Protein AF-A0A7V5U3L6-F1 (afdb_monomer_lite)

Organism: NCBI:txid501497

Sequence (135 aa):
MMIPTLRIYAFTPFYNLMNTQYVFGQVILKPHKKVLVRSDLHYLQLTEEEDYWYLGSGITRPDQFGYVKKPSGNDDDLATMWDLSIFIKDLASYNGVKLGLNLYYSHVWGNDVIEYNFTKDDDMDFFYVEAVITF

Secondary structure (DSSP, 8-state):
-----TTTT-SS-S--SSS-EEEEEEEEEEEETTEEEEEEEEEEE-S-TTSPEEEE--TT-TTS-SEEEE---S--EEEEEEEEEEEEEEEEEETTEEEEEEEEEEEEEE-HHHHHH-TT---EEEEEEEEEEE-

Structure (mmCIF, N/CA/C/O backbone):
data_AF-A0A7V5U3L6-F1
#
_entry.id   AF-A0A7V5U3L6-F1
#
loop_
_atom_site.group_PDB
_atom_site.id
_atom_site.type_symbol
_atom_site.label_atom_id
_atom_site.label_alt_id
_atom_site.label_comp_id
_atom_site.label_asym_id
_atom_site.label_entity_id
_atom_site.label_seq_id
_atom_site.pdbx_PDB_ins_code
_atom_site.Cartn_x
_atom_site.Cartn_y
_atom_site.Cartn_z
_atom_site.occupancy
_atom_site.B_iso_or_equiv
_atom_site.auth_seq_id
_atom_site.auth_comp_id
_atom_site.auth_asym_id
_atom_site.auth_atom_id
_atom_site.pdbx_PDB_model_num
ATOM 1 N N . MET A 1 1 ? 13.791 -13.568 15.046 1.00 38.06 1 MET A N 1
ATOM 2 C CA . MET A 1 1 ? 12.968 -12.446 15.539 1.00 38.06 1 MET A CA 1
ATOM 3 C C . MET A 1 1 ? 12.594 -11.616 14.321 1.00 38.06 1 MET A C 1
ATOM 5 O O . MET A 1 1 ? 13.479 -11.008 13.734 1.00 38.06 1 MET A O 1
ATOM 9 N N . MET A 1 2 ? 11.353 -11.723 13.838 1.00 33.56 2 MET A N 1
ATOM 10 C CA . MET A 1 2 ? 10.897 -10.927 12.695 1.00 33.56 2 MET A CA 1
ATOM 11 C C . MET A 1 2 ? 10.550 -9.548 13.240 1.00 33.56 2 MET A C 1
ATOM 13 O O . MET A 1 2 ? 9.632 -9.416 14.041 1.00 33.56 2 MET A O 1
ATOM 17 N N . ILE A 1 3 ? 11.341 -8.546 12.881 1.00 42.00 3 ILE A N 1
ATOM 18 C CA . ILE A 1 3 ? 11.022 -7.167 13.229 1.00 42.00 3 ILE A CA 1
ATOM 19 C C . ILE A 1 3 ? 9.882 -6.759 12.294 1.00 42.00 3 ILE A C 1
ATOM 21 O O . ILE A 1 3 ? 10.091 -6.840 11.079 1.00 42.00 3 ILE A O 1
ATOM 25 N N . PRO A 1 4 ? 8.697 -6.377 12.808 1.00 41.12 4 PRO A N 1
ATOM 26 C CA . PRO A 1 4 ? 7.563 -5.989 11.980 1.00 41.12 4 PRO A CA 1
ATOM 27 C C . PRO A 1 4 ? 7.946 -4.740 11.188 1.00 41.12 4 PRO A C 1
ATOM 29 O O . PRO A 1 4 ? 7.873 -3.609 11.661 1.00 41.12 4 PRO A O 1
ATOM 32 N N . THR A 1 5 ? 8.450 -4.963 9.979 1.00 39.94 5 THR A N 1
ATOM 33 C CA . THR A 1 5 ? 8.736 -3.903 9.029 1.00 39.94 5 THR A CA 1
ATOM 34 C C . THR A 1 5 ? 7.497 -3.734 8.183 1.00 39.94 5 THR A C 1
ATOM 36 O O . THR A 1 5 ? 7.062 -4.640 7.477 1.00 39.94 5 THR A O 1
ATOM 39 N N . LEU A 1 6 ? 6.968 -2.529 8.276 1.00 49.19 6 LEU A N 1
ATOM 40 C CA . LEU A 1 6 ? 5.779 -1.996 7.638 1.00 49.19 6 LEU A CA 1
ATOM 41 C C . LEU A 1 6 ? 5.564 -2.390 6.160 1.00 49.19 6 LEU A C 1
ATOM 43 O O . LEU A 1 6 ? 4.430 -2.537 5.727 1.00 49.19 6 LEU A O 1
ATOM 47 N N . ARG A 1 7 ? 6.640 -2.614 5.395 1.00 51.81 7 ARG A N 1
ATOM 48 C CA . ARG A 1 7 ? 6.592 -2.848 3.940 1.00 51.81 7 ARG A CA 1
ATOM 49 C C . ARG A 1 7 ? 6.381 -4.313 3.514 1.00 51.81 7 ARG A C 1
ATOM 51 O O . ARG A 1 7 ? 6.228 -4.572 2.327 1.00 51.81 7 ARG A O 1
ATOM 58 N N . ILE A 1 8 ? 6.419 -5.289 4.427 1.00 54.38 8 ILE A N 1
ATOM 59 C CA . ILE A 1 8 ? 6.341 -6.714 4.029 1.00 54.38 8 ILE A CA 1
ATOM 60 C C . ILE A 1 8 ? 4.922 -7.095 3.576 1.00 54.38 8 ILE A C 1
ATOM 62 O O . ILE A 1 8 ? 4.774 -7.917 2.675 1.00 54.38 8 ILE A O 1
ATOM 66 N N . TYR A 1 9 ? 3.899 -6.483 4.179 1.00 54.78 9 TYR A N 1
ATOM 67 C CA . TYR A 1 9 ? 2.497 -6.857 3.970 1.00 54.78 9 TYR A CA 1
ATOM 68 C C . TYR A 1 9 ? 1.737 -5.880 3.071 1.00 54.78 9 TYR A C 1
ATOM 70 O O . TYR A 1 9 ? 0.904 -6.310 2.280 1.00 54.78 9 TYR A O 1
ATOM 78 N N . ALA A 1 10 ? 2.074 -4.591 3.130 1.00 57.84 10 ALA A N 1
ATOM 79 C CA . ALA A 1 10 ? 1.484 -3.566 2.284 1.00 57.84 10 ALA A CA 1
ATOM 80 C C . ALA A 1 10 ? 2.532 -2.519 1.898 1.00 57.84 10 ALA A C 1
ATOM 82 O O . ALA A 1 10 ? 3.425 -2.184 2.681 1.00 57.84 10 ALA A O 1
ATOM 83 N N . PHE A 1 11 ? 2.419 -1.978 0.685 1.00 73.31 11 PHE A N 1
ATOM 84 C CA . PHE A 1 11 ? 3.207 -0.807 0.298 1.00 73.31 11 PHE A CA 1
ATOM 85 C C . PHE A 1 11 ? 2.752 0.450 1.046 1.00 73.31 11 PHE A C 1
ATOM 87 O O . PHE A 1 11 ? 3.582 1.326 1.294 1.00 73.31 11 PHE A O 1
ATOM 94 N N . THR A 1 12 ? 1.482 0.481 1.459 1.00 80.06 12 THR A N 1
ATOM 95 C CA . THR A 1 12 ? 0.883 1.496 2.331 1.00 80.06 12 THR A CA 1
ATOM 96 C C . THR A 1 12 ? 0.781 0.951 3.753 1.00 80.06 12 THR A C 1
ATOM 98 O O . THR A 1 12 ? -0.066 0.105 4.035 1.00 80.06 12 THR A O 1
ATOM 101 N N . PRO A 1 13 ? 1.668 1.373 4.662 1.00 73.50 13 PRO A N 1
ATOM 102 C CA . PRO A 1 13 ? 1.870 0.647 5.901 1.00 73.50 13 PRO A CA 1
ATOM 103 C C . PRO A 1 13 ? 0.982 1.146 7.047 1.00 73.50 13 PRO A C 1
ATOM 105 O O . PRO A 1 13 ? 1.433 1.924 7.886 1.00 73.50 13 PRO A O 1
ATOM 108 N N . PHE A 1 14 ? -0.263 0.672 7.109 1.00 79.19 14 PHE A N 1
ATOM 109 C CA . PHE A 1 14 ? -1.203 1.017 8.190 1.00 79.19 14 PHE A CA 1
ATOM 110 C C . PHE A 1 14 ? -1.820 -0.198 8.900 1.00 79.19 14 PHE A C 1
ATOM 112 O O . PHE A 1 14 ? -2.648 -0.046 9.788 1.00 79.19 14 PHE A O 1
ATOM 119 N N . TYR A 1 15 ? -1.407 -1.416 8.562 1.00 79.75 15 TYR A N 1
ATOM 120 C CA . TYR A 1 15 ? -1.826 -2.620 9.276 1.00 79.75 15 TYR A CA 1
ATOM 121 C C . TYR A 1 15 ? -0.698 -3.654 9.310 1.00 79.75 15 TYR A C 1
ATOM 123 O O . TYR A 1 15 ? 0.303 -3.553 8.593 1.00 79.75 15 TYR A O 1
ATOM 131 N N . ASN A 1 16 ? -0.839 -4.640 10.186 1.00 80.94 16 ASN A N 1
ATOM 132 C CA . ASN A 1 16 ? 0.002 -5.831 10.241 1.00 80.94 16 ASN A CA 1
ATOM 133 C C . ASN A 1 16 ? -0.911 -7.062 10.405 1.00 80.94 16 ASN A C 1
ATOM 135 O O . ASN A 1 16 ? -2.094 -6.971 10.116 1.00 80.94 16 ASN A O 1
ATOM 139 N N . LEU A 1 17 ? -0.375 -8.220 10.797 1.00 82.38 17 LEU A N 1
ATOM 140 C CA . LEU A 1 17 ? -1.168 -9.446 10.997 1.00 82.38 17 LEU A CA 1
ATOM 141 C C . LEU A 1 17 ? -1.418 -9.765 12.482 1.00 82.38 17 LEU A C 1
ATOM 143 O O . LEU A 1 17 ? -1.642 -10.919 12.839 1.00 82.38 17 LEU A O 1
ATOM 147 N N . MET A 1 18 ? -1.317 -8.771 13.366 1.00 86.31 18 MET A N 1
ATOM 148 C CA . MET A 1 18 ? -1.667 -8.898 14.781 1.00 86.31 18 MET A CA 1
ATOM 149 C C . MET A 1 18 ? -3.078 -8.358 14.981 1.00 86.31 18 MET A C 1
ATOM 151 O O . MET A 1 18 ? -3.302 -7.167 14.795 1.00 86.31 18 MET A O 1
ATOM 155 N N . ASN A 1 19 ? -4.004 -9.239 15.363 1.00 89.19 19 ASN A N 1
ATOM 156 C CA . ASN A 1 19 ? -5.426 -8.918 15.478 1.00 89.19 19 ASN A CA 1
ATOM 157 C C . ASN A 1 19 ? -5.991 -8.256 14.206 1.00 89.19 19 ASN A C 1
ATOM 159 O O . ASN A 1 19 ? -6.706 -7.265 14.257 1.00 89.19 19 ASN A O 1
ATOM 163 N N . THR A 1 20 ? -5.597 -8.738 13.030 1.00 88.69 20 THR A N 1
ATOM 164 C CA . THR A 1 20 ? -6.091 -8.212 11.755 1.00 88.69 20 THR A CA 1
ATOM 165 C C . THR A 1 20 ? -6.305 -9.371 10.805 1.00 88.69 20 THR A C 1
ATOM 167 O O . THR A 1 20 ? -5.403 -10.180 10.572 1.00 88.69 20 THR A O 1
ATOM 170 N N . GLN A 1 21 ? -7.496 -9.422 10.231 1.00 91.38 21 GLN A N 1
ATOM 171 C CA . GLN A 1 21 ? -7.845 -10.275 9.113 1.00 91.38 21 GLN A CA 1
ATOM 172 C C . GLN A 1 21 ? -8.053 -9.416 7.870 1.00 91.38 21 GLN A C 1
ATOM 174 O O . GLN A 1 21 ? -8.423 -8.244 7.947 1.00 91.38 21 GLN A O 1
ATOM 179 N N . TYR A 1 22 ? -7.784 -9.993 6.704 1.00 88.62 22 TYR A N 1
ATOM 180 C CA . TYR A 1 22 ? -7.996 -9.282 5.457 1.00 88.62 22 TYR A CA 1
ATOM 181 C C . TYR A 1 22 ? -8.404 -10.225 4.335 1.00 88.62 22 TYR A C 1
ATOM 183 O O . TYR A 1 22 ? -7.951 -11.369 4.243 1.00 88.62 22 TYR A O 1
ATOM 191 N N . VAL A 1 23 ? -9.237 -9.697 3.449 1.00 92.75 23 VAL A N 1
ATOM 192 C CA . VAL A 1 23 ? -9.581 -10.286 2.157 1.00 92.75 23 VAL A CA 1
ATOM 193 C C . VAL A 1 23 ? -9.159 -9.303 1.084 1.00 92.75 23 VAL A C 1
ATOM 195 O O . VAL A 1 23 ? -9.300 -8.094 1.245 1.00 92.75 23 VAL A O 1
ATOM 198 N N . PHE A 1 24 ? -8.632 -9.810 -0.026 1.00 94.06 24 PHE A N 1
ATOM 199 C CA . PHE A 1 24 ? -8.282 -8.957 -1.150 1.00 94.06 24 PHE A CA 1
ATOM 200 C C . PHE A 1 24 ? -8.5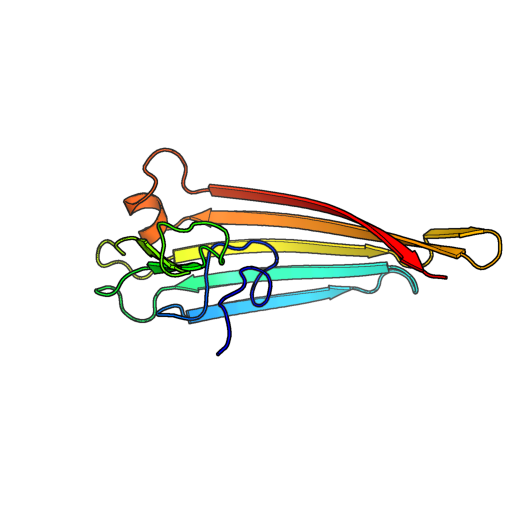91 -9.615 -2.490 1.00 94.06 24 PHE A C 1
ATOM 202 O O . PHE A 1 24 ? -8.514 -10.837 -2.645 1.00 94.06 24 PHE A O 1
ATOM 209 N N . GLY A 1 25 ? -8.936 -8.776 -3.460 1.00 95.38 25 GLY A N 1
ATOM 210 C CA . GLY A 1 25 ? -9.027 -9.122 -4.870 1.00 95.38 25 GLY A CA 1
ATOM 211 C C . GLY A 1 25 ? -7.899 -8.442 -5.633 1.00 95.38 25 GLY A C 1
ATOM 212 O O . GLY A 1 25 ? -7.591 -7.283 -5.374 1.00 95.38 25 GLY A O 1
ATOM 213 N N . GLN A 1 26 ? -7.288 -9.154 -6.578 1.00 95.75 26 GLN A N 1
ATOM 214 C CA . GLN A 1 26 ? -6.147 -8.652 -7.341 1.00 95.75 26 GLN A CA 1
ATOM 215 C C . GLN A 1 26 ? -6.357 -8.830 -8.838 1.00 95.75 26 GLN A C 1
ATOM 217 O O . GLN A 1 26 ? -6.744 -9.901 -9.315 1.00 95.75 26 GLN A O 1
ATOM 222 N N . VAL A 1 27 ? -5.995 -7.790 -9.585 1.00 97.31 27 VAL A N 1
ATOM 223 C CA . VAL A 1 27 ? -5.916 -7.812 -11.042 1.00 97.31 27 VAL A CA 1
ATOM 224 C C . VAL A 1 27 ? -4.495 -7.469 -11.472 1.00 97.31 27 VAL A C 1
ATOM 226 O O . VAL A 1 27 ? -3.971 -6.400 -11.166 1.00 97.31 27 VAL A O 1
ATOM 229 N N . ILE A 1 28 ? -3.873 -8.369 -12.239 1.00 97.44 28 ILE A N 1
ATOM 230 C CA . ILE A 1 28 ? -2.565 -8.137 -12.859 1.00 97.44 28 ILE A CA 1
ATOM 231 C C . ILE A 1 28 ? -2.720 -8.134 -14.375 1.00 97.44 28 ILE A C 1
ATOM 233 O O . ILE A 1 28 ? -3.088 -9.137 -14.986 1.00 97.44 28 ILE A O 1
ATOM 237 N N . LEU A 1 29 ? -2.355 -7.015 -14.990 1.00 97.56 29 LEU A N 1
ATOM 238 C CA . LEU A 1 29 ? -2.344 -6.822 -16.431 1.00 97.56 29 LEU A CA 1
ATOM 239 C C . LEU A 1 29 ? -0.910 -6.680 -16.940 1.00 97.56 29 LEU A C 1
ATOM 241 O O . LEU A 1 29 ? -0.048 -6.051 -16.325 1.00 97.56 29 LEU A O 1
ATOM 245 N N . LYS A 1 30 ? -0.666 -7.239 -18.123 1.00 97.12 30 LYS A N 1
ATOM 246 C CA . LYS A 1 30 ? 0.593 -7.085 -18.862 1.00 97.12 30 LYS A CA 1
ATOM 247 C C . LYS A 1 30 ? 0.298 -6.496 -20.240 1.00 97.12 30 LYS A C 1
ATOM 249 O O . LYS A 1 30 ? 0.351 -7.226 -21.228 1.00 97.12 30 LYS A O 1
ATOM 254 N N . PRO A 1 31 ? -0.042 -5.195 -20.324 1.00 95.06 31 PRO A N 1
ATOM 255 C CA . PRO A 1 31 ? -0.409 -4.566 -21.594 1.00 95.06 31 PRO A CA 1
ATOM 256 C C . PRO A 1 31 ? 0.759 -4.529 -22.592 1.00 95.06 31 PRO A C 1
ATOM 258 O O . PRO A 1 31 ? 0.547 -4.464 -23.798 1.00 95.06 31 PRO A O 1
ATOM 261 N N . HIS A 1 32 ? 2.002 -4.591 -22.106 1.00 95.50 32 HIS A N 1
ATOM 262 C CA . HIS A 1 32 ? 3.204 -4.632 -22.933 1.00 95.50 32 HIS A CA 1
ATOM 263 C C . HIS A 1 32 ? 4.276 -5.518 -22.281 1.00 95.50 32 HIS A C 1
ATOM 265 O O . HIS A 1 32 ? 4.308 -5.666 -21.063 1.00 95.50 32 HIS A O 1
ATOM 271 N N . LYS A 1 33 ? 5.230 -6.054 -23.058 1.00 94.69 33 LYS A N 1
ATOM 272 C CA . LYS A 1 33 ? 6.306 -6.942 -22.548 1.00 94.69 33 LYS A CA 1
ATOM 273 C C . LYS A 1 33 ? 7.167 -6.320 -21.437 1.00 94.69 33 LYS A C 1
ATOM 275 O O . LYS A 1 33 ? 7.826 -7.038 -20.692 1.00 94.69 33 LYS A O 1
ATOM 280 N N . LYS A 1 34 ? 7.180 -4.989 -21.362 1.00 95.56 34 LYS A N 1
ATOM 281 C CA . LYS A 1 34 ? 7.954 -4.190 -20.403 1.00 95.56 34 LYS A CA 1
ATOM 282 C C . LYS A 1 34 ? 7.111 -3.562 -19.292 1.00 95.56 34 LYS A C 1
ATOM 284 O O . LYS A 1 34 ? 7.686 -2.943 -18.407 1.00 95.56 34 LYS A O 1
ATOM 289 N N . VAL A 1 35 ? 5.785 -3.682 -19.351 1.00 96.81 35 VAL A N 1
ATOM 290 C CA . VAL A 1 35 ? 4.869 -2.997 -18.432 1.00 96.81 35 VAL A CA 1
ATOM 291 C C . VAL A 1 35 ? 4.026 -4.032 -17.704 1.00 96.81 35 VAL A C 1
ATOM 293 O O . VAL A 1 35 ? 3.359 -4.851 -18.337 1.00 96.81 35 VAL A O 1
ATOM 296 N N . LEU A 1 36 ? 4.050 -3.977 -16.377 1.00 97.56 36 LEU A N 1
ATOM 297 C CA . LEU A 1 36 ? 3.152 -4.725 -15.508 1.00 97.56 36 LEU A CA 1
ATOM 298 C C . LEU A 1 36 ? 2.322 -3.723 -14.718 1.00 97.56 36 LEU A C 1
ATOM 300 O O . LEU A 1 36 ? 2.876 -2.837 -14.078 1.00 97.56 36 LEU A O 1
ATOM 304 N N . VAL A 1 37 ? 1.007 -3.875 -14.776 1.00 97.56 37 VAL A N 1
ATOM 305 C CA . VAL A 1 37 ? 0.065 -3.104 -13.968 1.00 97.56 37 VAL A CA 1
ATOM 306 C C . VAL A 1 37 ? -0.578 -4.074 -12.993 1.00 97.56 37 VAL A C 1
ATOM 308 O O . VAL A 1 37 ? -1.061 -5.126 -13.407 1.00 97.56 37 VAL A O 1
ATOM 311 N N . ARG A 1 38 ? -0.552 -3.747 -11.710 1.00 96.50 38 ARG A N 1
ATOM 312 C CA . ARG A 1 38 ? -1.231 -4.484 -10.647 1.00 96.50 38 ARG A CA 1
ATOM 313 C C . ARG A 1 38 ? -2.176 -3.519 -9.959 1.00 96.50 38 ARG A C 1
ATOM 315 O O . ARG A 1 38 ? -1.772 -2.397 -9.678 1.00 96.50 38 ARG A O 1
ATOM 322 N N . SER A 1 39 ? -3.396 -3.954 -9.708 1.00 95.94 39 SER A N 1
ATOM 323 C CA . SER A 1 39 ? -4.327 -3.218 -8.873 1.00 95.94 39 SER A CA 1
ATOM 324 C C . SER A 1 39 ? -5.027 -4.180 -7.941 1.00 95.94 39 SER A C 1
ATOM 326 O O . SER A 1 39 ? -5.503 -5.231 -8.386 1.00 95.94 39 SER A O 1
ATOM 328 N N . ASP A 1 40 ? -5.075 -3.798 -6.675 1.00 94.94 40 ASP A N 1
ATOM 329 C CA . ASP A 1 40 ? -5.625 -4.613 -5.613 1.00 94.94 40 ASP A CA 1
ATOM 330 C C . ASP A 1 40 ? -6.694 -3.822 -4.858 1.00 94.94 40 ASP A C 1
ATOM 332 O O . ASP A 1 40 ? -6.623 -2.600 -4.724 1.00 94.94 40 ASP A O 1
ATOM 336 N N . LEU A 1 41 ? -7.708 -4.539 -4.385 1.00 95.31 41 LEU A N 1
ATOM 337 C CA . LEU A 1 41 ? -8.723 -4.028 -3.477 1.00 95.31 41 LEU A CA 1
ATOM 338 C C . LEU A 1 41 ? -8.709 -4.901 -2.230 1.00 95.31 41 LEU A C 1
ATOM 340 O O . LEU A 1 41 ? -8.843 -6.121 -2.332 1.00 95.31 41 LEU A O 1
ATOM 344 N N . HIS A 1 42 ? -8.540 -4.274 -1.079 1.00 94.81 42 HIS A N 1
ATOM 345 C CA . HIS A 1 42 ? -8.390 -4.898 0.222 1.00 94.81 42 HIS A CA 1
ATOM 346 C C . HIS A 1 42 ? -9.540 -4.478 1.128 1.00 94.81 42 HIS A C 1
ATOM 348 O O . HIS A 1 42 ? -9.879 -3.300 1.195 1.00 94.81 42 HIS A O 1
ATOM 354 N N . TYR A 1 43 ? -10.070 -5.443 1.864 1.00 95.19 43 TYR A N 1
ATOM 355 C CA . TYR A 1 43 ? -11.005 -5.249 2.961 1.00 95.19 43 TYR A CA 1
ATOM 356 C C . TYR A 1 43 ? -10.335 -5.762 4.228 1.00 95.19 43 TYR A C 1
ATOM 358 O O . TYR A 1 43 ? -9.857 -6.903 4.252 1.00 95.19 43 TYR A O 1
ATOM 366 N N . LEU A 1 44 ? -10.243 -4.907 5.240 1.00 94.00 44 LEU A N 1
ATOM 367 C CA . LEU A 1 44 ? -9.500 -5.152 6.467 1.00 94.00 44 LEU A CA 1
ATOM 368 C C . LEU A 1 44 ? -10.440 -5.063 7.656 1.00 94.00 44 LEU A C 1
ATOM 370 O O . LEU A 1 44 ? -11.192 -4.102 7.778 1.00 94.00 44 LEU A O 1
ATOM 374 N N . GLN A 1 45 ? -10.333 -6.041 8.546 1.00 94.75 45 GLN A N 1
ATOM 375 C CA . GLN A 1 45 ? -11.068 -6.070 9.802 1.00 94.75 45 GLN A CA 1
ATOM 376 C C . GLN A 1 45 ? -10.143 -6.523 10.931 1.00 94.75 45 GLN A C 1
ATOM 378 O O . GLN A 1 45 ? -9.135 -7.200 10.691 1.00 94.75 45 GLN A O 1
ATOM 383 N N . LEU A 1 46 ? -10.476 -6.185 12.168 1.00 94.56 46 LEU A N 1
ATOM 384 C CA . LEU A 1 46 ? -9.883 -6.815 13.337 1.00 94.56 46 LEU A CA 1
ATOM 385 C C . LEU A 1 46 ? -10.417 -8.246 13.474 1.00 94.56 46 LEU A C 1
ATOM 387 O O . LEU A 1 46 ? -11.458 -8.600 12.926 1.00 94.56 46 LEU A O 1
ATOM 391 N N . THR A 1 47 ? -9.645 -9.116 14.123 1.00 94.31 47 THR A N 1
ATOM 392 C CA . THR A 1 47 ? -10.106 -10.488 14.400 1.00 94.31 47 THR A CA 1
ATOM 393 C C . THR A 1 47 ? -10.940 -10.543 15.679 1.00 94.31 47 THR A C 1
ATOM 395 O O . THR A 1 47 ? -11.848 -11.360 15.763 1.00 94.31 47 THR A O 1
ATOM 398 N N . GLU A 1 48 ? -10.618 -9.683 16.642 1.00 92.75 48 GLU A N 1
ATOM 399 C CA . GLU A 1 48 ? -11.315 -9.485 17.908 1.00 92.75 48 GLU A CA 1
ATOM 400 C C . GLU A 1 48 ? -11.573 -7.986 18.103 1.00 92.75 48 GLU A C 1
ATOM 402 O O . GLU A 1 48 ? -10.629 -7.184 18.039 1.00 92.75 48 GLU A O 1
ATOM 407 N N . GLU A 1 49 ? -12.832 -7.616 18.342 1.00 92.69 49 GLU A N 1
ATOM 408 C CA . GLU A 1 49 ? -13.268 -6.220 18.478 1.00 92.69 49 GLU A CA 1
ATOM 409 C C . GLU A 1 49 ? -12.871 -5.617 19.832 1.00 92.69 49 GLU A C 1
ATOM 411 O O . GLU A 1 49 ? -12.649 -4.412 19.925 1.00 92.69 49 GLU A O 1
ATOM 416 N N . GLU A 1 50 ? -12.703 -6.421 20.888 1.00 91.75 50 GLU A N 1
ATOM 417 C CA . GLU A 1 50 ? -12.285 -5.924 22.207 1.00 91.75 50 GLU A CA 1
ATOM 418 C C . GLU A 1 50 ? -10.758 -5.786 22.361 1.00 91.75 50 GLU A C 1
ATOM 420 O O . GLU A 1 50 ? -10.282 -5.247 23.369 1.00 91.75 50 GLU A O 1
ATOM 425 N N . ASP A 1 51 ? -9.977 -6.252 21.380 1.00 91.56 51 ASP A N 1
ATOM 426 C CA . ASP A 1 51 ? -8.519 -6.091 21.348 1.00 91.56 51 ASP A CA 1
ATOM 427 C C . ASP A 1 51 ? -8.085 -4.890 20.481 1.00 91.56 51 ASP A C 1
ATOM 429 O O . ASP A 1 51 ? -8.858 -4.274 19.755 1.00 91.56 51 ASP A O 1
ATOM 433 N N . TYR A 1 52 ? -6.822 -4.483 20.594 1.00 90.50 52 TYR A N 1
ATOM 434 C CA . TYR A 1 52 ? -6.306 -3.286 19.939 1.00 90.50 52 TYR A CA 1
ATOM 435 C C . TYR A 1 52 ? -6.053 -3.485 18.439 1.00 90.50 52 TYR A C 1
ATOM 437 O O . TYR A 1 52 ? -5.672 -4.561 17.975 1.00 90.50 52 TYR A O 1
ATOM 445 N N . TRP A 1 53 ? -6.116 -2.381 17.696 1.00 90.56 53 TRP A N 1
ATOM 446 C CA . TR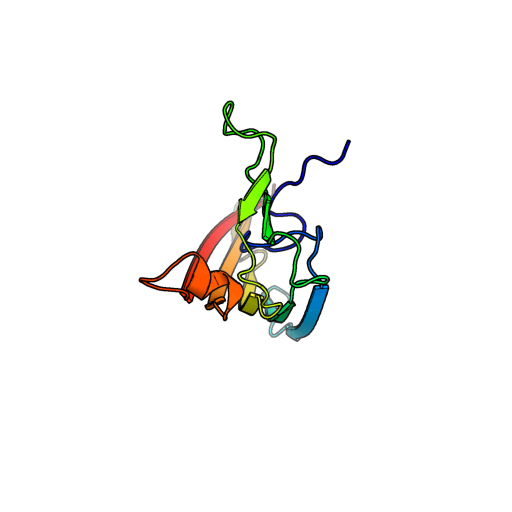P A 1 53 ? -5.465 -2.257 16.397 1.00 90.56 53 TRP A CA 1
ATOM 447 C C . TRP A 1 53 ? -3.963 -2.023 16.595 1.00 90.56 53 TRP A C 1
ATOM 449 O O . TRP A 1 53 ? -3.533 -1.052 17.235 1.00 90.56 53 TRP A O 1
ATOM 459 N N . TYR A 1 54 ? -3.146 -2.922 16.046 1.00 88.25 54 TYR A N 1
ATOM 460 C CA . TYR A 1 54 ? -1.692 -2.867 16.160 1.00 88.25 54 TYR A CA 1
ATOM 461 C C . TYR A 1 54 ? -1.046 -2.306 14.892 1.00 88.25 54 TYR A C 1
ATOM 463 O O . TYR A 1 54 ? -1.147 -2.861 13.802 1.00 88.25 54 TYR A O 1
ATOM 471 N N . LEU A 1 55 ? -0.269 -1.242 15.060 1.00 81.12 55 LEU A N 1
ATOM 472 C CA . LEU A 1 55 ? 0.497 -0.576 14.012 1.00 81.12 55 LEU A CA 1
ATOM 473 C C . LEU A 1 55 ? 1.986 -0.851 14.199 1.00 81.12 55 LEU A C 1
ATOM 475 O O . LEU A 1 55 ? 2.511 -0.680 15.295 1.00 81.12 55 LEU A O 1
ATOM 479 N N . GLY A 1 56 ? 2.707 -1.239 13.146 1.00 71.50 56 GLY A N 1
ATOM 480 C CA . GLY A 1 56 ? 4.167 -1.348 13.233 1.00 71.50 56 GLY A CA 1
ATOM 481 C C . GLY A 1 56 ? 4.809 0.040 13.317 1.00 71.50 56 GLY A C 1
ATOM 482 O O . GLY A 1 56 ? 4.609 0.861 12.432 1.00 71.50 56 GLY A O 1
ATOM 483 N N . SER A 1 57 ? 5.602 0.324 14.352 1.00 63.72 57 SER A N 1
ATOM 484 C CA . SER A 1 57 ? 6.297 1.619 14.487 1.00 63.72 57 SER A CA 1
ATOM 485 C C . SER A 1 57 ? 7.703 1.608 13.881 1.00 63.72 57 SER A C 1
ATOM 487 O O . SER A 1 57 ? 8.340 2.654 13.763 1.00 63.72 57 SER A O 1
ATOM 489 N N . GLY A 1 58 ? 8.216 0.424 13.525 1.00 60.25 58 GLY A N 1
ATOM 490 C CA . GLY A 1 58 ? 9.620 0.234 13.170 1.00 60.25 58 GLY A CA 1
ATOM 491 C C . GLY A 1 58 ? 10.572 0.483 14.351 1.00 60.25 58 GLY A C 1
ATOM 492 O O . GLY A 1 58 ? 10.155 0.779 15.468 1.00 60.25 58 GLY A O 1
ATOM 493 N N . ILE A 1 59 ? 11.880 0.353 14.101 1.00 53.66 59 ILE A N 1
ATOM 494 C CA . ILE A 1 59 ? 12.952 0.526 15.111 1.00 53.66 59 ILE A CA 1
ATOM 495 C C . ILE A 1 59 ? 13.292 2.015 15.342 1.00 53.66 59 ILE A C 1
ATOM 497 O O . ILE A 1 59 ? 14.075 2.363 16.218 1.00 53.66 59 ILE A O 1
ATOM 501 N N . THR A 1 60 ? 12.736 2.930 14.548 1.00 56.28 60 THR A N 1
ATOM 502 C CA . THR A 1 60 ? 13.195 4.327 14.478 1.00 56.28 60 THR A CA 1
ATOM 503 C C . THR A 1 60 ? 12.713 5.209 15.631 1.00 56.28 60 THR A C 1
ATOM 505 O O . THR A 1 60 ? 13.134 6.362 15.719 1.00 56.28 60 THR A O 1
ATOM 508 N N . ARG A 1 61 ? 11.874 4.682 16.532 1.00 53.84 61 ARG A N 1
ATOM 509 C CA . ARG A 1 61 ? 11.387 5.380 17.727 1.00 53.84 61 ARG A CA 1
ATOM 510 C C . ARG A 1 61 ? 11.875 4.689 19.007 1.00 53.84 61 ARG A C 1
ATOM 512 O O . ARG A 1 61 ? 11.357 3.628 19.340 1.00 53.84 61 ARG A O 1
ATOM 519 N N . PRO A 1 62 ? 12.866 5.254 19.729 1.00 58.28 62 PRO A N 1
ATOM 520 C CA . PRO A 1 62 ? 13.438 4.634 20.930 1.00 58.28 62 PRO A CA 1
ATOM 521 C C . PRO A 1 62 ? 12.467 4.590 22.122 1.00 58.28 62 PRO A C 1
ATOM 523 O O . PRO A 1 62 ? 12.715 3.879 23.091 1.00 58.28 62 PRO A O 1
ATOM 526 N N . ASP A 1 63 ? 11.371 5.345 22.056 1.00 63.53 63 ASP A N 1
ATOM 527 C CA . ASP A 1 63 ? 10.292 5.418 23.040 1.00 63.53 63 ASP A CA 1
ATOM 528 C C . ASP A 1 63 ? 9.166 4.394 22.799 1.00 63.53 63 ASP A C 1
ATOM 530 O O . ASP A 1 63 ? 8.280 4.252 23.642 1.00 63.53 63 ASP A O 1
ATOM 534 N N . GLN A 1 64 ? 9.183 3.668 21.673 1.00 59.22 64 GLN A N 1
ATOM 535 C CA . GLN A 1 64 ? 8.126 2.728 21.288 1.00 59.22 64 GLN A CA 1
ATOM 536 C C . GLN A 1 64 ? 8.706 1.342 20.991 1.00 59.22 64 GLN A C 1
ATOM 538 O O . GLN A 1 64 ? 9.689 1.195 20.268 1.00 59.22 64 GLN A O 1
ATOM 543 N N . PHE A 1 65 ? 8.086 0.295 21.542 1.00 62.09 65 PHE A N 1
ATOM 544 C CA . PHE A 1 65 ? 8.561 -1.090 21.436 1.00 62.09 65 PHE A CA 1
ATOM 545 C C . PHE A 1 65 ? 8.206 -1.719 20.075 1.00 62.09 65 PHE A C 1
ATOM 547 O O . PHE A 1 65 ? 7.559 -2.756 20.005 1.00 62.09 65 PHE A O 1
ATOM 554 N N . GLY A 1 66 ? 8.568 -1.073 18.965 1.00 65.81 66 GLY A N 1
ATOM 555 C CA . GLY A 1 66 ? 8.369 -1.593 17.605 1.00 65.81 66 GLY A CA 1
ATOM 556 C C . GLY A 1 66 ? 6.915 -1.660 17.106 1.00 65.81 66 GLY A C 1
ATOM 557 O O . GLY A 1 66 ? 6.709 -1.898 15.912 1.00 65.81 66 GLY A O 1
ATOM 558 N N . TYR A 1 67 ? 5.921 -1.418 17.968 1.00 72.38 67 TYR A N 1
ATOM 559 C CA . TYR A 1 67 ? 4.508 -1.288 17.619 1.00 72.38 67 TYR A CA 1
ATOM 560 C C . TYR A 1 67 ? 3.789 -0.214 18.453 1.00 72.38 67 TYR A C 1
ATOM 562 O O . TYR A 1 67 ? 4.130 0.050 19.608 1.00 72.38 67 TYR A O 1
ATOM 570 N N . VAL A 1 68 ? 2.765 0.390 17.855 1.00 81.31 68 VAL A N 1
ATOM 571 C CA . VAL A 1 68 ? 1.796 1.296 18.480 1.00 81.31 68 VAL A CA 1
ATOM 572 C C . VAL A 1 68 ? 0.462 0.567 18.565 1.00 81.31 68 VAL A C 1
ATOM 574 O O . VAL A 1 68 ? 0.068 -0.109 17.621 1.00 81.31 68 VAL A O 1
ATOM 577 N N . LYS A 1 69 ? -0.235 0.713 19.692 1.00 87.06 69 LYS A N 1
ATOM 578 C CA . LYS A 1 69 ? -1.601 0.214 19.862 1.00 87.06 69 LYS A CA 1
ATOM 579 C C . LYS A 1 69 ? -2.600 1.358 19.771 1.00 87.06 69 LYS A C 1
ATOM 581 O O . LYS A 1 69 ? -2.373 2.424 20.355 1.00 87.06 69 LYS A O 1
ATOM 586 N N . LYS A 1 70 ? -3.696 1.123 19.067 1.00 89.50 70 LYS A N 1
ATOM 587 C CA . LYS A 1 70 ? -4.834 2.028 18.955 1.00 89.50 70 LYS A CA 1
ATOM 588 C C . LYS A 1 70 ? -6.087 1.292 19.434 1.00 89.50 70 LYS A C 1
ATOM 590 O O . LYS A 1 70 ? -6.259 0.135 19.061 1.00 89.50 70 LYS A O 1
ATOM 595 N N . PRO A 1 71 ? -6.884 1.876 20.345 1.00 92.56 71 PRO A N 1
ATOM 596 C CA . PRO A 1 71 ? -8.138 1.260 20.783 1.00 92.56 71 PRO A CA 1
ATOM 597 C C . PRO A 1 71 ? -9.046 0.988 19.583 1.00 92.56 71 PRO A C 1
ATOM 599 O O . PRO A 1 71 ? -9.156 1.851 18.721 1.00 92.56 71 PRO A O 1
ATOM 602 N N . SER A 1 72 ? -9.670 -0.185 19.539 1.00 91.19 72 SER A N 1
ATOM 603 C CA . SER A 1 72 ? -10.645 -0.562 18.507 1.00 91.19 72 SER A CA 1
ATOM 604 C C . SER A 1 72 ? -11.953 0.220 18.609 1.00 91.19 72 SER A C 1
ATOM 606 O O . SER A 1 72 ? -12.564 0.514 17.597 1.00 91.19 72 SER A O 1
ATOM 608 N N . GLY A 1 73 ? -12.369 0.576 19.830 1.00 91.00 73 GLY A N 1
ATOM 609 C CA . GLY A 1 73 ? -13.697 1.148 20.074 1.00 91.00 73 GLY A CA 1
ATOM 610 C C . GLY A 1 73 ? -14.797 0.099 20.281 1.00 91.00 73 GLY A C 1
ATOM 611 O O . GLY A 1 73 ? -15.942 0.491 20.477 1.00 91.00 73 GLY A O 1
ATOM 612 N N . ASN A 1 74 ? -14.440 -1.193 20.352 1.00 92.31 74 ASN A N 1
ATOM 613 C CA . ASN A 1 74 ? -15.358 -2.338 20.234 1.00 92.31 74 ASN A CA 1
ATOM 614 C C . ASN A 1 74 ? -16.020 -2.438 18.849 1.00 92.31 74 ASN A C 1
ATOM 616 O O . ASN A 1 74 ? -17.165 -2.863 18.757 1.00 92.31 74 ASN A O 1
ATOM 620 N N . ASP A 1 75 ? -15.295 -2.031 17.808 1.00 93.50 75 ASP A N 1
ATOM 621 C CA . ASP A 1 75 ? -15.630 -2.301 16.411 1.00 93.50 75 ASP A CA 1
ATOM 622 C C . ASP A 1 75 ? -14.520 -3.141 15.774 1.00 93.50 75 ASP A C 1
ATOM 624 O O . ASP A 1 75 ? -13.362 -3.112 16.215 1.00 93.50 75 ASP A O 1
ATOM 628 N N . ASP A 1 76 ? -14.869 -3.887 14.729 1.00 94.56 76 ASP A N 1
ATOM 629 C CA . ASP A 1 76 ? -13.937 -4.711 13.965 1.00 94.56 76 ASP A CA 1
ATOM 630 C C . ASP A 1 76 ? -13.670 -4.176 12.552 1.00 94.56 76 ASP A C 1
ATOM 632 O O . ASP A 1 76 ? -12.676 -4.574 11.945 1.00 94.56 76 ASP A O 1
ATOM 636 N N . ASP A 1 77 ? -14.479 -3.258 12.020 1.00 94.75 77 ASP A N 1
ATOM 637 C CA . ASP A 1 77 ? -14.277 -2.729 10.673 1.00 94.75 77 ASP A CA 1
ATOM 638 C C . ASP A 1 77 ? -13.119 -1.720 10.643 1.00 94.75 77 ASP A C 1
ATOM 640 O O . ASP A 1 77 ? -13.176 -0.630 11.219 1.00 94.75 77 ASP A O 1
ATOM 644 N N . LEU A 1 78 ? -12.021 -2.108 9.986 1.00 93.69 78 LEU A N 1
ATOM 645 C CA . LEU A 1 78 ? -10.781 -1.341 10.020 1.00 93.69 78 LEU A CA 1
ATOM 646 C C . LEU A 1 78 ? -10.685 -0.370 8.849 1.00 93.69 78 LEU A C 1
ATOM 648 O O . LEU A 1 78 ? -10.493 0.827 9.061 1.00 93.69 78 LEU A O 1
ATOM 652 N N . ALA A 1 79 ? -10.726 -0.892 7.622 1.00 95.25 79 ALA A N 1
ATOM 653 C CA . ALA A 1 79 ? -10.576 -0.081 6.419 1.00 95.25 79 ALA A CA 1
ATOM 654 C C . ALA A 1 79 ? -10.887 -0.855 5.135 1.00 95.25 79 ALA A C 1
ATOM 656 O O . ALA A 1 79 ? -10.656 -2.065 5.024 1.00 95.25 79 ALA A O 1
ATOM 657 N N . THR A 1 80 ? -11.228 -0.104 4.091 1.00 95.88 80 THR A N 1
ATOM 658 C CA . THR A 1 80 ? -11.099 -0.557 2.702 1.00 95.88 80 THR A CA 1
ATOM 659 C C . THR A 1 80 ? -9.915 0.150 2.053 1.00 95.88 80 THR A C 1
ATOM 661 O O . THR A 1 80 ? -9.762 1.358 2.177 1.00 95.88 80 THR A O 1
ATOM 664 N N . MET A 1 81 ? -9.061 -0.570 1.328 1.00 95.19 81 MET A N 1
ATOM 665 C CA . MET A 1 81 ? -7.935 0.029 0.604 1.00 95.19 81 MET A CA 1
ATOM 666 C C . MET A 1 81 ? -7.952 -0.388 -0.856 1.00 95.19 81 MET A C 1
ATOM 668 O O . MET A 1 81 ? -8.023 -1.572 -1.172 1.00 95.19 81 MET A O 1
ATOM 672 N N . TRP A 1 82 ? -7.786 0.581 -1.745 1.00 96.25 82 TRP A N 1
ATOM 673 C CA . TRP A 1 82 ? -7.484 0.340 -3.147 1.00 96.25 82 TRP A CA 1
ATOM 674 C C . TRP A 1 82 ? -6.056 0.777 -3.463 1.00 96.25 82 TRP A C 1
ATOM 676 O O . TRP A 1 82 ? -5.646 1.875 -3.086 1.00 96.25 82 TRP A O 1
ATOM 686 N N . ASP A 1 83 ? -5.304 -0.052 -4.185 1.00 95.31 83 ASP A N 1
ATOM 687 C CA . ASP A 1 83 ? -3.984 0.324 -4.684 1.00 95.31 83 ASP A CA 1
ATOM 688 C C . ASP A 1 83 ? -3.768 0.006 -6.166 1.00 95.31 83 ASP A C 1
ATOM 690 O O . ASP A 1 83 ? -4.434 -0.831 -6.790 1.00 95.31 83 ASP A O 1
ATOM 694 N N . LEU A 1 84 ? -2.828 0.754 -6.743 1.00 96.25 84 LEU A N 1
ATOM 695 C CA . LEU A 1 84 ? -2.386 0.664 -8.120 1.00 96.25 84 LEU A CA 1
ATOM 696 C C . LEU A 1 84 ? -0.863 0.761 -8.173 1.00 96.25 84 LEU A C 1
ATOM 698 O O . LEU A 1 84 ? -0.257 1.768 -7.809 1.00 96.25 84 LEU A O 1
ATOM 702 N N . SER A 1 85 ? -0.250 -0.276 -8.730 1.00 95.88 85 SER A N 1
ATOM 703 C CA . SER A 1 85 ? 1.180 -0.354 -8.993 1.00 95.88 85 SER A CA 1
ATOM 704 C C . SER A 1 85 ? 1.447 -0.491 -10.490 1.00 95.88 85 SER A C 1
ATOM 706 O O . SER A 1 85 ? 0.908 -1.382 -11.151 1.00 95.88 85 SER A O 1
ATOM 708 N N . ILE A 1 86 ? 2.336 0.338 -11.034 1.00 96.94 86 ILE A N 1
ATOM 709 C CA . ILE A 1 86 ? 2.802 0.240 -12.422 1.00 96.94 86 ILE A CA 1
ATOM 710 C C . ILE A 1 86 ? 4.312 0.043 -12.418 1.00 96.94 86 ILE A C 1
ATOM 712 O O . ILE A 1 86 ? 5.061 0.894 -11.950 1.00 96.94 86 ILE A O 1
ATOM 716 N N . PHE A 1 87 ? 4.764 -1.063 -12.998 1.00 96.44 87 PHE A N 1
ATOM 717 C CA . PHE A 1 87 ? 6.175 -1.408 -13.130 1.00 96.44 87 PHE A CA 1
ATOM 718 C C . PHE A 1 87 ? 6.576 -1.342 -14.600 1.00 96.44 87 PHE A C 1
ATOM 720 O O . PHE A 1 87 ? 6.071 -2.108 -15.427 1.00 96.44 87 PHE A O 1
ATOM 727 N N . ILE A 1 88 ? 7.506 -0.450 -14.927 1.00 96.44 88 ILE A N 1
ATOM 728 C CA . ILE A 1 88 ? 8.026 -0.232 -16.275 1.00 96.44 88 ILE A CA 1
ATOM 729 C C . ILE A 1 88 ? 9.502 -0.614 -16.297 1.00 96.44 88 ILE A C 1
ATOM 731 O O . ILE A 1 88 ? 10.346 0.028 -15.676 1.00 96.44 88 ILE A O 1
ATOM 735 N N . LYS A 1 89 ? 9.831 -1.663 -17.046 1.00 94.62 89 LYS A N 1
ATOM 736 C CA . LYS A 1 89 ? 11.207 -2.135 -17.223 1.00 94.62 89 LYS A CA 1
ATOM 737 C C . LYS A 1 89 ? 11.839 -1.527 -18.464 1.00 94.62 89 LYS A C 1
ATOM 739 O O . LYS A 1 89 ? 11.162 -1.340 -19.473 1.00 94.62 89 LYS A O 1
ATOM 744 N N . ASP A 1 90 ? 13.153 -1.324 -18.422 1.00 91.12 90 ASP A N 1
ATOM 745 C CA . ASP A 1 90 ? 13.971 -0.947 -19.580 1.00 91.12 90 ASP A CA 1
ATOM 746 C C . ASP A 1 90 ? 13.376 0.240 -20.365 1.00 91.12 90 ASP A C 1
ATOM 748 O O . ASP A 1 90 ? 13.261 0.186 -21.599 1.00 91.12 90 ASP A O 1
ATOM 752 N N . LEU A 1 91 ? 12.939 1.268 -19.630 1.00 91.00 91 LEU A N 1
ATOM 753 C CA . LEU A 1 91 ? 12.402 2.528 -20.141 1.00 91.00 91 LEU A CA 1
ATOM 754 C C . LEU A 1 91 ? 13.454 3.263 -20.978 1.00 91.00 91 LEU A C 1
ATOM 756 O O . LEU A 1 91 ? 13.149 3.750 -22.062 1.00 91.00 91 LEU A O 1
ATOM 760 N N . ALA A 1 92 ? 14.700 3.277 -20.505 1.00 90.31 92 ALA A N 1
ATOM 761 C CA . ALA A 1 92 ? 15.853 3.751 -21.258 1.00 90.31 92 ALA A CA 1
ATOM 762 C C . ALA A 1 92 ? 17.021 2.774 -21.098 1.00 90.31 92 ALA A C 1
ATOM 764 O O . ALA A 1 92 ? 17.133 2.082 -20.085 1.00 90.31 92 ALA A O 1
ATOM 765 N N . SER A 1 93 ? 17.896 2.719 -22.100 1.00 88.50 93 SER A N 1
ATOM 766 C CA . SER A 1 93 ? 19.161 2.002 -21.993 1.00 88.50 93 SER A CA 1
ATOM 767 C C . SER A 1 93 ? 20.274 2.786 -22.668 1.00 88.50 93 SER A C 1
ATOM 769 O O . SER A 1 93 ? 20.095 3.291 -23.775 1.00 88.50 93 SER A O 1
ATOM 771 N N . TYR A 1 94 ? 21.410 2.899 -21.986 1.00 88.56 94 TYR A N 1
ATOM 772 C CA . TYR A 1 94 ? 22.593 3.585 -22.484 1.00 88.56 94 TYR A CA 1
ATOM 773 C C . TYR A 1 94 ? 23.847 2.885 -21.961 1.00 88.56 94 TYR A C 1
ATOM 775 O O . TYR A 1 94 ? 23.981 2.676 -20.759 1.00 88.56 94 TYR A O 1
ATOM 783 N N . ASN A 1 95 ? 24.757 2.510 -22.865 1.00 88.62 95 ASN A N 1
ATOM 784 C CA . ASN A 1 95 ? 26.028 1.848 -22.543 1.00 88.62 95 ASN A CA 1
ATOM 785 C C . ASN A 1 95 ? 25.902 0.648 -21.578 1.00 88.62 95 ASN A C 1
ATOM 787 O O . ASN A 1 95 ? 26.686 0.513 -20.646 1.00 88.62 95 ASN A O 1
ATOM 791 N N . GLY A 1 96 ? 24.901 -0.215 -21.783 1.00 86.50 96 GLY A N 1
ATOM 792 C CA . GLY A 1 96 ? 24.661 -1.400 -20.945 1.00 86.50 96 GLY A CA 1
ATOM 793 C C . GLY A 1 96 ? 23.831 -1.134 -19.685 1.00 86.50 96 GLY A C 1
ATOM 794 O O . GLY A 1 96 ? 23.183 -2.050 -19.193 1.00 86.50 96 GLY A O 1
ATOM 795 N N . VAL A 1 97 ? 23.734 0.120 -19.240 1.00 91.19 97 VAL A N 1
ATOM 796 C CA . VAL A 1 97 ? 22.871 0.517 -18.122 1.00 91.19 97 VAL A CA 1
ATOM 797 C C . VAL A 1 97 ? 21.419 0.564 -18.587 1.00 91.19 97 VAL A C 1
ATOM 799 O O . VAL A 1 97 ? 21.114 1.059 -19.678 1.00 91.19 97 VAL A O 1
ATOM 802 N N . LYS A 1 98 ? 20.508 0.054 -17.761 1.00 93.81 98 LYS A N 1
ATOM 803 C CA . LYS A 1 98 ? 19.060 0.069 -17.984 1.00 93.81 98 LYS A CA 1
ATOM 804 C C . LYS A 1 98 ? 18.371 0.856 -16.879 1.00 93.81 98 LYS A C 1
ATOM 806 O O . LYS A 1 98 ? 18.667 0.670 -15.702 1.00 93.81 98 LYS A O 1
ATOM 811 N N . LEU A 1 99 ? 17.430 1.705 -17.272 1.00 95.19 99 LEU A N 1
ATOM 812 C CA . LEU A 1 99 ? 16.564 2.458 -16.372 1.00 95.19 99 LEU A CA 1
ATOM 813 C C . LEU A 1 99 ? 15.151 1.875 -16.423 1.00 95.19 99 LEU A C 1
ATOM 815 O O . LEU A 1 99 ? 14.579 1.736 -17.501 1.00 95.19 99 LEU A O 1
ATOM 819 N N . GLY A 1 100 ? 14.585 1.566 -15.266 1.00 95.94 100 GLY A N 1
ATOM 820 C CA . GLY A 1 100 ? 13.180 1.245 -15.051 1.00 95.94 100 GLY A CA 1
ATOM 821 C C . GLY A 1 100 ? 12.509 2.269 -14.138 1.00 95.94 100 GLY A C 1
ATOM 822 O O . GLY A 1 100 ? 13.174 3.095 -13.511 1.00 95.94 100 GLY A O 1
ATOM 823 N N . LEU A 1 101 ? 11.185 2.206 -14.073 1.00 96.50 101 LEU A N 1
ATOM 824 C CA . LEU A 1 101 ? 10.352 3.091 -13.270 1.00 96.50 101 LEU A CA 1
ATOM 825 C C . LEU A 1 101 ? 9.237 2.285 -12.606 1.00 96.50 101 LEU A C 1
ATOM 827 O O . LEU A 1 101 ? 8.524 1.551 -13.290 1.00 96.50 101 LEU A O 1
ATOM 831 N N . ASN A 1 102 ? 9.059 2.465 -11.304 1.00 95.56 102 ASN A N 1
ATOM 832 C CA . ASN A 1 102 ? 7.936 1.934 -10.548 1.00 95.56 102 ASN A CA 1
ATOM 833 C C . ASN A 1 102 ? 7.090 3.104 -10.044 1.00 95.56 102 ASN A C 1
ATOM 835 O O . ASN A 1 102 ? 7.615 4.066 -9.484 1.00 95.56 102 ASN A O 1
ATOM 839 N N . LEU A 1 103 ? 5.785 3.018 -10.251 1.00 95.69 103 LEU A N 1
ATOM 840 C CA . LEU A 1 103 ? 4.796 3.970 -9.765 1.00 95.69 103 LEU A CA 1
ATOM 841 C C . LEU A 1 103 ? 3.862 3.231 -8.823 1.00 95.69 103 LEU A C 1
ATOM 843 O O . LEU A 1 103 ? 3.465 2.101 -9.116 1.00 95.69 103 LEU A O 1
ATOM 847 N N . TYR A 1 104 ? 3.503 3.880 -7.728 1.00 95.06 104 TYR A N 1
ATOM 848 C CA . TYR A 1 104 ? 2.550 3.354 -6.770 1.00 95.06 104 TYR A CA 1
ATOM 849 C C . TYR A 1 104 ? 1.631 4.466 -6.291 1.00 95.06 104 TYR A C 1
ATOM 851 O O . TYR A 1 104 ? 2.093 5.573 -6.005 1.00 95.06 104 TYR A O 1
ATOM 859 N N . TYR A 1 105 ? 0.354 4.141 -6.174 1.00 96.19 105 TYR A N 1
ATOM 860 C CA . TYR A 1 105 ? -0.656 4.954 -5.523 1.00 96.19 105 TYR A CA 1
ATOM 861 C C . TYR A 1 105 ? -1.601 4.036 -4.752 1.00 96.19 105 TYR A C 1
ATOM 863 O O . TYR A 1 105 ? -1.941 2.958 -5.234 1.00 96.19 105 TYR A O 1
ATOM 871 N N . SER A 1 106 ? -2.047 4.480 -3.587 1.00 95.38 106 SER A N 1
ATOM 872 C CA . SER A 1 106 ? -3.127 3.857 -2.840 1.00 95.38 106 SER A CA 1
ATOM 873 C C . SER A 1 106 ? -4.021 4.905 -2.223 1.00 95.38 106 SER A C 1
ATOM 875 O O . SER A 1 106 ? -3.529 5.939 -1.765 1.00 95.38 106 SER A O 1
ATOM 877 N N . HIS A 1 107 ? -5.279 4.536 -2.084 1.00 96.31 107 HIS A N 1
ATOM 878 C CA . HIS A 1 107 ? -6.252 5.253 -1.296 1.00 96.31 107 HIS A CA 1
ATOM 879 C C . HIS A 1 107 ? -6.844 4.297 -0.260 1.00 96.31 107 HIS A C 1
ATOM 881 O O . HIS A 1 107 ? -7.179 3.153 -0.582 1.00 96.31 107 HIS A O 1
ATOM 887 N N . VAL A 1 108 ? -6.915 4.749 0.983 1.00 95.81 108 VAL A N 1
ATOM 888 C CA . VAL A 1 108 ? -7.487 4.021 2.113 1.00 95.81 108 VAL A CA 1
ATOM 889 C C . VAL A 1 108 ? -8.706 4.796 2.573 1.00 95.81 108 VAL A C 1
ATOM 891 O O . VAL A 1 108 ? -8.565 5.974 2.876 1.00 95.81 108 VAL A O 1
ATOM 894 N N . TRP A 1 109 ? -9.844 4.115 2.634 1.00 96.12 109 TRP A N 1
ATOM 895 C CA . TRP A 1 109 ? -11.038 4.562 3.336 1.00 96.12 109 TRP A CA 1
ATOM 896 C C . TRP A 1 109 ? -11.009 3.974 4.736 1.00 96.12 109 TRP A C 1
ATOM 898 O O . TRP A 1 109 ? -11.012 2.743 4.883 1.00 96.12 109 TRP A O 1
ATOM 908 N N . GLY A 1 110 ? -10.901 4.837 5.740 1.00 94.00 110 GLY A N 1
ATOM 909 C CA . GLY A 1 110 ? -11.021 4.419 7.127 1.00 94.00 110 GLY A CA 1
ATOM 910 C C . GLY A 1 110 ? -12.459 4.043 7.452 1.00 94.00 110 GLY A C 1
ATOM 911 O O . GLY A 1 110 ? -13.389 4.581 6.872 1.00 94.00 110 GLY A O 1
ATOM 912 N N . ASN A 1 111 ? -12.626 3.070 8.343 1.00 94.25 111 ASN A N 1
ATOM 913 C CA . ASN A 1 111 ? -13.935 2.703 8.880 1.00 94.25 111 ASN A CA 1
ATOM 914 C C . ASN A 1 111 ? -13.939 2.929 10.404 1.00 94.25 111 ASN A C 1
ATOM 916 O O . ASN A 1 111 ? -13.058 3.613 10.941 1.00 94.25 111 ASN A O 1
ATOM 920 N N . ASP A 1 112 ? -14.906 2.342 11.108 1.00 94.69 112 ASP A N 1
ATOM 921 C CA . ASP A 1 112 ? -15.234 2.603 12.516 1.00 94.69 112 ASP A CA 1
ATOM 922 C C . ASP A 1 112 ? -14.009 2.628 13.458 1.00 94.69 112 ASP A C 1
ATOM 924 O O . ASP A 1 112 ? -13.833 3.557 14.258 1.00 94.69 112 ASP A O 1
ATOM 928 N N . VAL A 1 113 ? -13.080 1.672 13.313 1.00 92.94 113 VAL A N 1
ATOM 929 C CA . VAL A 1 113 ? -11.857 1.614 14.138 1.00 92.94 113 VAL A CA 1
ATOM 930 C C . VAL A 1 113 ? -10.935 2.821 13.899 1.00 92.94 113 VAL A C 1
ATOM 932 O O . VAL A 1 113 ? -10.296 3.329 14.832 1.00 92.94 113 VAL A O 1
ATOM 935 N N . ILE A 1 114 ? -10.818 3.293 12.655 1.00 91.94 114 ILE A N 1
ATOM 936 C CA . ILE A 1 114 ? -9.986 4.455 12.305 1.00 91.94 114 ILE A CA 1
ATOM 937 C C . ILE A 1 114 ? -10.684 5.745 12.725 1.00 91.94 114 ILE A C 1
ATOM 939 O O . ILE A 1 114 ? -10.039 6.573 13.378 1.00 91.94 114 ILE A O 1
ATOM 943 N N . GLU A 1 115 ? -11.981 5.887 12.447 1.00 92.88 115 GLU A N 1
ATOM 944 C CA . GLU A 1 115 ? -12.784 7.050 12.843 1.00 92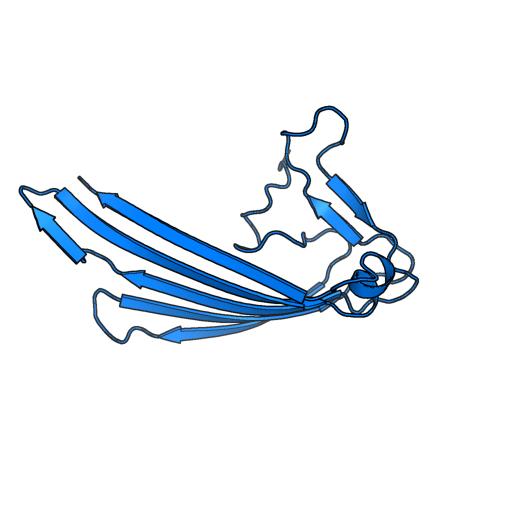.88 115 GLU A CA 1
ATOM 945 C C . GLU A 1 115 ? -12.721 7.296 14.359 1.00 92.88 115 GLU A C 1
ATOM 947 O O . GLU A 1 115 ? -12.510 8.432 14.805 1.00 92.88 115 GLU A O 1
ATOM 952 N N . TYR A 1 116 ? -12.783 6.226 15.166 1.00 92.06 116 TYR A N 1
ATOM 953 C CA . TYR A 1 116 ? -12.644 6.300 16.625 1.00 92.06 116 TYR A CA 1
ATOM 954 C C . TYR A 1 116 ? -11.317 6.947 17.064 1.00 92.06 116 TYR A C 1
ATOM 956 O O . TYR A 1 116 ? -11.239 7.644 18.081 1.00 92.06 116 TYR A O 1
ATOM 964 N N . ASN A 1 117 ? -10.244 6.735 16.298 1.00 91.06 117 ASN A N 1
ATOM 965 C CA . ASN A 1 117 ? -8.901 7.223 16.610 1.00 91.06 117 ASN A CA 1
ATOM 966 C C . ASN A 1 117 ? -8.530 8.537 15.905 1.00 91.06 117 ASN A C 1
ATOM 968 O O . ASN A 1 117 ? -7.604 9.221 16.364 1.00 91.06 117 ASN A O 1
ATOM 972 N N . PHE A 1 118 ? -9.210 8.879 14.810 1.00 88.81 118 PHE A N 1
ATOM 973 C CA . PHE A 1 118 ? -8.900 10.000 13.925 1.00 88.81 118 PHE A CA 1
ATOM 974 C C . PHE A 1 118 ? -10.171 10.769 13.538 1.00 88.81 118 PHE A C 1
ATOM 976 O O . PHE A 1 118 ? -10.671 10.699 12.428 1.00 88.81 118 PHE A O 1
ATOM 983 N N . THR A 1 119 ? -10.653 11.619 14.443 1.00 82.94 119 THR A N 1
ATOM 984 C CA . THR A 1 119 ? -11.948 12.318 14.304 1.00 82.94 119 THR A CA 1
ATOM 985 C C . THR A 1 119 ? -11.995 13.458 13.273 1.00 82.94 119 THR A C 1
ATOM 987 O O . THR A 1 119 ? -12.941 14.245 13.279 1.00 82.94 119 THR A O 1
ATOM 990 N N . LYS A 1 120 ? -10.925 13.687 12.506 1.00 86.44 120 LYS A N 1
A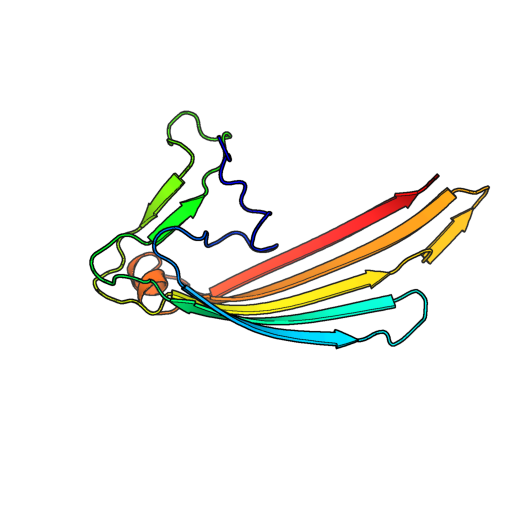TOM 991 C CA . LYS A 1 120 ? -10.841 14.811 11.552 1.00 86.44 120 LYS A CA 1
ATOM 992 C C . LYS A 1 120 ? -10.920 14.359 10.106 1.00 86.44 120 LYS A C 1
ATOM 994 O O . LYS A 1 120 ? -11.464 15.100 9.297 1.00 86.44 120 LYS A O 1
ATOM 999 N N . ASP A 1 121 ? -10.269 13.243 9.828 1.00 88.31 121 ASP A N 1
ATOM 1000 C CA . ASP A 1 121 ? -10.118 12.641 8.518 1.00 88.31 121 ASP A CA 1
ATOM 1001 C C . ASP A 1 121 ? -9.643 11.209 8.768 1.00 88.31 121 ASP A C 1
ATOM 1003 O O . ASP A 1 121 ? -8.701 10.990 9.543 1.00 88.31 121 ASP A O 1
ATOM 1007 N N . ASP A 1 122 ? -10.354 10.270 8.182 1.00 88.88 122 ASP A N 1
ATOM 1008 C CA . ASP A 1 122 ? -10.189 8.827 8.276 1.00 88.88 122 ASP A CA 1
ATOM 1009 C C . ASP A 1 122 ? -9.656 8.237 6.961 1.00 88.88 122 ASP A C 1
ATOM 1011 O O . ASP A 1 122 ? -9.159 7.107 6.950 1.00 88.88 122 ASP A O 1
ATOM 1015 N N . ASP A 1 123 ? -9.636 9.038 5.893 1.00 93.44 123 ASP A N 1
ATOM 1016 C CA . ASP A 1 123 ? -9.069 8.671 4.605 1.00 93.44 123 ASP A CA 1
ATOM 1017 C C . ASP A 1 123 ? -7.550 8.919 4.553 1.00 93.44 123 ASP A C 1
ATOM 1019 O O . ASP A 1 123 ? -6.979 9.803 5.206 1.00 93.44 123 ASP A O 1
ATOM 1023 N N . MET A 1 124 ? -6.849 8.136 3.730 1.00 92.44 124 MET A N 1
ATOM 1024 C CA . MET A 1 124 ? -5.418 8.323 3.491 1.00 92.44 124 MET A CA 1
ATOM 1025 C C . MET A 1 124 ? -5.015 8.018 2.050 1.00 92.44 124 MET A C 1
ATOM 1027 O O . MET A 1 124 ? -5.146 6.897 1.560 1.00 92.44 124 MET A O 1
ATOM 1031 N N . ASP A 1 125 ? -4.358 8.993 1.422 1.00 93.75 125 ASP A N 1
ATOM 1032 C CA . ASP A 1 125 ? -3.643 8.822 0.161 1.00 93.75 125 ASP A CA 1
ATOM 1033 C C . ASP A 1 125 ? -2.146 8.589 0.385 1.00 93.75 125 ASP A C 1
ATOM 1035 O O . ASP A 1 125 ? -1.473 9.327 1.111 1.00 93.75 125 ASP A O 1
ATOM 1039 N N . PHE A 1 126 ? -1.582 7.603 -0.310 1.00 91.50 126 PHE A N 1
ATOM 1040 C CA . PHE A 1 126 ? -0.138 7.381 -0.339 1.00 91.50 126 PHE A CA 1
ATOM 1041 C C . PHE A 1 126 ? 0.336 7.103 -1.759 1.00 91.50 126 PHE A C 1
ATOM 1043 O O . PHE A 1 126 ? -0.248 6.300 -2.480 1.00 91.50 126 PHE A O 1
ATOM 1050 N N . PHE A 1 127 ? 1.425 7.749 -2.173 1.00 94.56 127 PHE A N 1
ATOM 1051 C CA . PHE A 1 127 ? 2.003 7.533 -3.493 1.00 94.56 127 PHE A CA 1
ATOM 1052 C C . PHE A 1 127 ? 3.521 7.619 -3.459 1.00 94.56 127 PHE A C 1
ATOM 1054 O O . PHE A 1 127 ? 4.110 8.326 -2.639 1.00 94.56 127 PHE A O 1
ATOM 1061 N N . TYR A 1 128 ? 4.165 6.921 -4.389 1.00 92.00 128 TYR A N 1
ATOM 1062 C CA . TYR A 1 128 ? 5.585 7.104 -4.643 1.00 92.00 128 TYR A CA 1
ATOM 1063 C C . TYR A 1 128 ? 5.945 6.820 -6.099 1.00 92.00 128 TYR A C 1
ATOM 1065 O O . TYR A 1 128 ? 5.240 6.133 -6.841 1.00 92.00 128 TYR A O 1
ATOM 1073 N N . VAL A 1 129 ? 7.107 7.341 -6.481 1.00 95.25 129 VAL A N 1
ATOM 1074 C CA . VAL A 1 129 ? 7.767 7.069 -7.754 1.00 95.25 129 VAL A CA 1
ATOM 1075 C C . VAL A 1 129 ? 9.183 6.605 -7.450 1.00 95.25 129 VAL A C 1
ATOM 1077 O O . VAL A 1 129 ? 9.907 7.264 -6.706 1.00 95.25 129 VAL A O 1
ATOM 1080 N N . GLU A 1 130 ? 9.584 5.474 -8.015 1.00 94.31 130 GLU A N 1
ATOM 1081 C CA . GLU A 1 130 ? 10.897 4.873 -7.796 1.00 94.31 130 GLU A CA 1
ATOM 1082 C C . GLU A 1 130 ? 11.587 4.621 -9.140 1.00 94.31 130 GLU A C 1
ATOM 1084 O O . GLU A 1 130 ? 11.051 3.948 -10.020 1.00 94.31 130 GLU A O 1
ATOM 1089 N N . ALA A 1 131 ? 12.795 5.162 -9.302 1.00 94.81 131 ALA A N 1
ATOM 1090 C CA . ALA A 1 131 ? 13.653 4.882 -10.446 1.00 94.81 131 ALA A CA 1
ATOM 1091 C C . ALA A 1 131 ? 14.563 3.688 -10.134 1.00 94.81 131 ALA A C 1
ATOM 1093 O O . ALA A 1 131 ? 15.266 3.681 -9.124 1.00 94.81 131 ALA A O 1
ATOM 1094 N N . VAL A 1 132 ? 14.581 2.696 -11.023 1.00 94.81 132 VAL A N 1
ATOM 1095 C CA . VAL A 1 132 ? 15.379 1.474 -10.866 1.00 94.81 132 VAL A CA 1
ATOM 1096 C C . VAL A 1 132 ? 16.506 1.481 -11.886 1.00 94.81 132 VAL A C 1
ATOM 1098 O O . VAL A 1 132 ? 16.252 1.505 -13.086 1.00 94.81 132 VAL A O 1
ATOM 1101 N N . ILE A 1 133 ? 17.754 1.436 -11.429 1.00 94.00 133 ILE A N 1
ATOM 1102 C CA . ILE A 1 133 ? 18.931 1.383 -12.304 1.00 94.00 13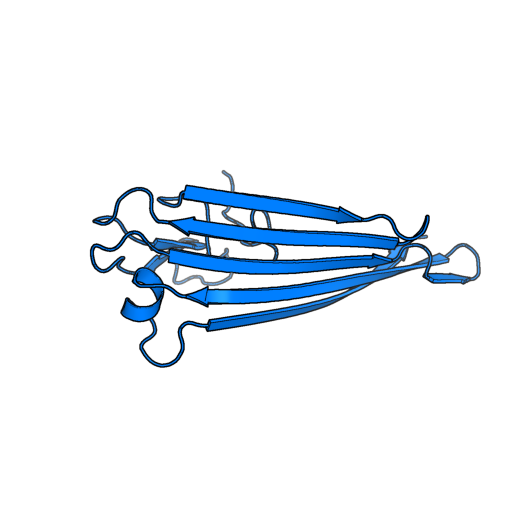3 ILE A CA 1
ATOM 1103 C C . ILE A 1 133 ? 19.523 -0.025 -12.238 1.00 94.00 133 ILE A C 1
ATOM 1105 O O . ILE A 1 133 ? 19.743 -0.560 -11.154 1.00 94.00 133 ILE A O 1
ATOM 1109 N N . THR A 1 134 ? 19.760 -0.642 -13.394 1.00 92.81 134 THR A N 1
ATOM 1110 C CA . THR A 1 134 ? 20.383 -1.969 -13.523 1.00 92.81 134 THR A CA 1
ATOM 1111 C C . THR A 1 134 ? 21.621 -1.871 -14.412 1.00 9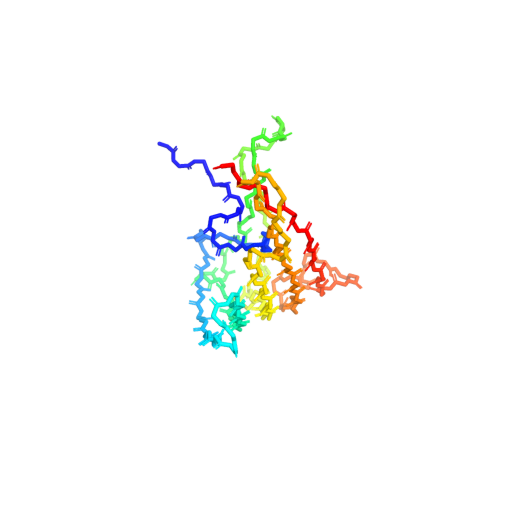2.81 134 THR A C 1
ATOM 1113 O O . THR A 1 134 ? 21.571 -1.201 -15.445 1.00 92.81 134 THR A O 1
ATOM 1116 N N . PHE A 1 135 ? 22.710 -2.522 -13.996 1.00 89.56 135 PHE A N 1
ATOM 1117 C CA . PHE A 1 135 ? 24.017 -2.540 -14.665 1.00 89.56 135 PHE A CA 1
ATOM 1118 C C . PHE A 1 135 ? 24.289 -3.899 -15.310 1.00 89.56 135 PHE A C 1
ATOM 1120 O O . PHE A 1 135 ? 23.788 -4.910 -14.763 1.00 89.56 135 PHE A O 1
#

Radius of gyration: 17.83 Å; chains: 1; bounding box: 42×27×46 Å

Foldseek 3Di:
DDQPDQVPPHVPRFADPQQKDKDKDKDWDPPDPFKIKIKMKMWMWGNFLQAWGKGQPGPPDPPDPRIDTAHQPSGTGFKIKIKMKMKGWQPDDDPRKGKIKIKIKMKIAGDSSQCVVPVPHSIDIDIDMDIDIDD

pLDDT: mean 86.06, std 15.13, range [33.56, 97.56]